Protein AF-A0A1Y4AR57-F1 (afdb_monomer)

Mean predicted aligned error: 3.23 Å

pLDDT: mean 93.11, std 8.62, range [53.78, 97.69]

Solvent-accessible surface area (backbone atoms only — not comparable to full-atom values): 2561 Å² total; per-residue (Å²): 110,65,70,42,76,38,72,55,96,92,36,82,50,23,27,31,61,50,57,41,92,92,45,74,92,44,68,45,68,46,49,42,67,60,49,54,75,70,63,73,117

Secondary structure (DSSP, 8-state):
-TT-EEEETTEEEEEEEEE-SS-TT-EEEEEHHHHHHHH--

Sequence (41 aa):
MSGSPLIQNGKLLGAVTHVFVDDPTKGYGICAETMVEQGGE

Radius of gyration: 11.2 Å; Cα contacts (8 Å, |Δi|>4): 60; chains: 1; bounding box: 21×28×27 Å

Foldseek 3Di:
DAQCFDDDPNDTQFTFHDADPVDRVHGDTDGPVVCCVPVVD

Structure (mmCIF, N/CA/C/O backbone):
data_AF-A0A1Y4AR57-F1
#
_entry.id   AF-A0A1Y4AR57-F1
#
loop_
_atom_site.group_PDB
_atom_site.id
_atom_site.type_symbol
_atom_site.label_atom_id
_atom_site.label_alt_id
_atom_site.label_comp_id
_atom_site.label_asym_id
_atom_site.label_entity_id
_atom_site.label_seq_id
_atom_site.pdbx_PDB_ins_code
_atom_site.Cartn_x
_atom_site.Cartn_y
_atom_site.Cartn_z
_atom_site.occupancy
_atom_site.B_iso_or_equiv
_atom_site.auth_seq_id
_atom_site.auth_comp_id
_atom_site.auth_asym_id
_atom_site.auth_atom_id
_atom_site.pdbx_PDB_model_num
ATOM 1 N N . MET A 1 1 ? -5.905 1.340 -11.702 1.00 74.06 1 MET A N 1
ATOM 2 C CA . MET A 1 1 ? -6.010 0.468 -10.510 1.00 74.06 1 MET A CA 1
ATOM 3 C C . MET A 1 1 ? -5.887 1.239 -9.191 1.00 74.06 1 MET A C 1
ATOM 5 O O . MET A 1 1 ? -5.903 0.606 -8.146 1.00 74.06 1 MET A O 1
ATOM 9 N N . SER A 1 2 ? -5.776 2.579 -9.192 1.00 82.94 2 SER A N 1
ATOM 10 C CA . SER A 1 2 ? -5.797 3.337 -7.932 1.00 82.94 2 SER A CA 1
ATOM 11 C C . SER A 1 2 ? -7.132 3.110 -7.214 1.00 82.94 2 SER A C 1
ATOM 13 O O . SER A 1 2 ? -8.180 3.112 -7.865 1.00 82.94 2 SER A O 1
ATOM 15 N N . GLY A 1 3 ? -7.078 2.827 -5.915 1.00 91.12 3 GLY A N 1
ATOM 16 C CA . GLY A 1 3 ? -8.236 2.471 -5.094 1.00 91.12 3 GLY A CA 1
ATOM 17 C C . GLY A 1 3 ? -8.632 0.989 -5.123 1.00 91.12 3 GLY A C 1
ATOM 18 O O . GLY A 1 3 ? -9.589 0.613 -4.453 1.00 91.12 3 GLY A O 1
ATOM 19 N N . SER A 1 4 ? -7.925 0.121 -5.859 1.00 96.06 4 SER A N 1
ATOM 20 C CA . SER A 1 4 ? -8.193 -1.325 -5.820 1.00 96.06 4 SER A CA 1
ATOM 21 C C . SER A 1 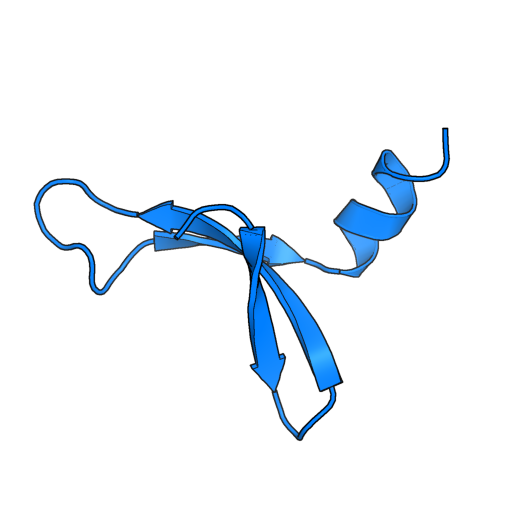4 ? -7.829 -1.921 -4.449 1.00 96.06 4 SER A C 1
ATOM 23 O O . SER A 1 4 ? -6.740 -1.626 -3.949 1.00 96.06 4 SER A O 1
ATOM 25 N N . PRO A 1 5 ? -8.688 -2.764 -3.840 1.00 96.38 5 PRO A N 1
ATOM 26 C CA . PRO A 1 5 ? -8.460 -3.285 -2.496 1.00 96.38 5 PRO A CA 1
ATOM 27 C C . PRO A 1 5 ? -7.349 -4.339 -2.470 1.00 96.38 5 PRO A C 1
ATOM 29 O O . PRO A 1 5 ? -7.294 -5.234 -3.314 1.00 96.38 5 PRO A O 1
ATOM 32 N N . LEU A 1 6 ? -6.498 -4.261 -1.451 1.00 96.69 6 LEU A N 1
ATOM 33 C CA . LEU A 1 6 ? -5.527 -5.291 -1.102 1.00 96.69 6 LEU A CA 1
ATOM 34 C C . LEU A 1 6 ? -6.164 -6.218 -0.067 1.00 96.69 6 LEU A C 1
ATOM 36 O O . LEU A 1 6 ? -6.463 -5.794 1.051 1.00 96.69 6 LEU A O 1
ATOM 40 N N . ILE A 1 7 ? -6.394 -7.476 -0.450 1.00 97.56 7 ILE A N 1
ATOM 41 C CA . ILE A 1 7 ? -7.044 -8.482 0.396 1.00 97.56 7 ILE A CA 1
ATOM 42 C C . ILE A 1 7 ? -6.028 -9.540 0.819 1.00 97.56 7 ILE A C 1
ATOM 44 O O . ILE A 1 7 ? -5.405 -10.180 -0.026 1.00 97.56 7 ILE A O 1
ATOM 48 N N . GLN A 1 8 ? -5.913 -9.775 2.126 1.00 96.25 8 GLN A N 1
ATOM 49 C CA . GLN A 1 8 ? -5.107 -10.856 2.690 1.00 96.25 8 GLN A CA 1
ATOM 50 C C . GLN A 1 8 ? -5.948 -11.649 3.688 1.00 96.25 8 GLN A C 1
ATOM 52 O O . GLN A 1 8 ? -6.584 -11.077 4.571 1.00 96.25 8 GLN A O 1
ATOM 57 N N . ASN A 1 9 ? -5.975 -12.977 3.549 1.00 97.31 9 ASN A N 1
ATOM 58 C CA . ASN A 1 9 ? -6.778 -13.868 4.401 1.00 97.31 9 ASN A CA 1
ATOM 59 C C . ASN A 1 9 ? -8.272 -13.481 4.461 1.00 97.31 9 ASN A C 1
ATOM 61 O O . ASN A 1 9 ? -8.902 -13.570 5.513 1.00 97.31 9 ASN A O 1
ATOM 65 N N . GLY A 1 10 ? -8.826 -12.993 3.347 1.00 97.69 10 GLY A N 1
ATOM 66 C CA . GLY A 1 10 ? -10.220 -12.540 3.267 1.00 97.69 10 GLY A CA 1
ATOM 67 C C . GLY A 1 10 ? -10.515 -11.222 3.993 1.00 97.69 10 GLY A C 1
ATOM 68 O O . GLY A 1 10 ? -11.681 -10.871 4.146 1.00 97.69 10 GLY A O 1
ATOM 69 N N . LYS A 1 11 ? -9.488 -10.489 4.443 1.00 97.06 11 LYS A N 1
ATOM 70 C CA . LYS A 1 11 ? -9.621 -9.195 5.124 1.00 97.06 11 LYS A CA 1
ATOM 71 C C . LYS A 1 11 ? -8.984 -8.077 4.306 1.00 97.06 11 LYS A C 1
ATOM 73 O O . LYS A 1 11 ? -8.006 -8.311 3.595 1.00 97.06 11 LYS A O 1
ATOM 78 N N . LEU A 1 12 ? -9.535 -6.871 4.429 1.00 96.88 12 LEU A N 1
ATOM 79 C CA . LEU A 1 12 ? -8.960 -5.666 3.837 1.00 96.88 12 LEU A CA 1
ATOM 80 C C . LEU A 1 12 ? -7.672 -5.295 4.573 1.00 96.88 12 LEU A C 1
ATOM 82 O O . LEU A 1 12 ? -7.683 -5.128 5.789 1.00 96.88 12 LEU A O 1
ATOM 86 N N . LEU A 1 13 ? -6.587 -5.161 3.819 1.00 97.50 13 LEU A N 1
ATOM 87 C CA . LEU A 1 13 ? -5.289 -4.711 4.315 1.00 97.50 13 LEU A CA 1
ATOM 88 C C . LEU A 1 13 ? -4.984 -3.267 3.891 1.00 97.50 13 LEU A C 1
ATOM 90 O O . LEU A 1 13 ? -4.177 -2.594 4.522 1.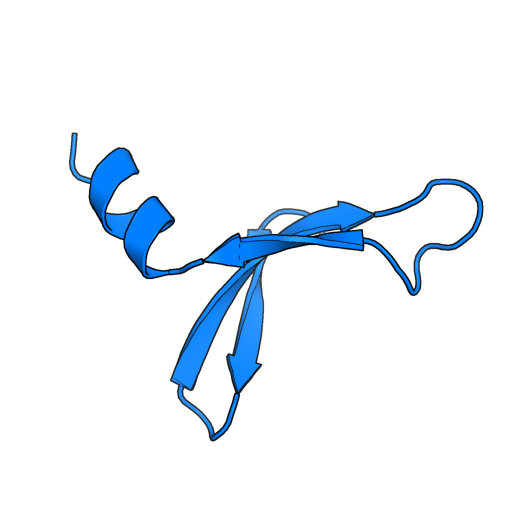00 97.50 13 LEU A O 1
ATOM 94 N N . GLY A 1 14 ? -5.607 -2.790 2.812 1.00 97.38 14 GLY A N 1
ATOM 95 C CA . GLY A 1 14 ? -5.296 -1.489 2.237 1.00 97.38 14 GLY A CA 1
ATOM 96 C C . GLY A 1 14 ? -5.801 -1.324 0.811 1.00 97.38 14 GLY A C 1
ATOM 97 O O . GLY A 1 14 ? -6.644 -2.097 0.350 1.00 97.38 14 GLY A O 1
ATOM 98 N N . ALA A 1 15 ? -5.249 -0.352 0.089 1.00 97.38 15 ALA A N 1
ATOM 99 C CA . ALA A 1 15 ? -5.562 -0.120 -1.319 1.00 97.38 15 ALA A CA 1
ATOM 100 C C . ALA A 1 15 ? -4.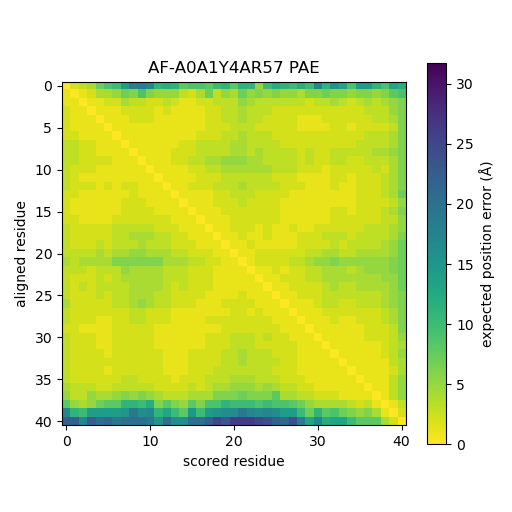320 0.247 -2.140 1.00 97.38 15 ALA A C 1
ATOM 102 O O . ALA A 1 15 ? -3.385 0.861 -1.628 1.00 97.38 15 ALA A O 1
ATOM 103 N N . VAL A 1 16 ? -4.323 -0.103 -3.428 1.00 97.38 16 VAL A N 1
ATOM 104 C CA . VAL A 1 16 ? -3.291 0.318 -4.390 1.00 97.38 16 VAL A CA 1
ATOM 105 C C . VAL A 1 16 ? -3.392 1.824 -4.604 1.00 97.38 16 VAL A C 1
ATOM 107 O O . VAL A 1 16 ? -4.463 2.330 -4.940 1.00 97.38 16 VAL A O 1
ATOM 110 N N . THR A 1 17 ? -2.281 2.543 -4.471 1.00 96.00 17 THR A N 1
ATOM 111 C CA . THR A 1 17 ? -2.242 3.989 -4.732 1.00 96.00 17 THR A CA 1
ATOM 112 C C . THR A 1 17 ? -1.646 4.277 -6.103 1.00 96.00 17 THR A C 1
ATOM 114 O O . THR A 1 17 ? -2.278 4.957 -6.912 1.00 96.00 17 THR A O 1
ATOM 117 N N . HIS A 1 18 ? -0.478 3.699 -6.391 1.00 95.38 18 HIS A N 1
ATOM 118 C CA . HIS A 1 18 ? 0.291 3.916 -7.616 1.00 95.38 18 HIS A CA 1
ATOM 119 C C . HIS A 1 18 ? 1.012 2.631 -8.039 1.00 95.38 18 HIS A C 1
ATOM 121 O O . HIS A 1 18 ? 1.278 1.760 -7.214 1.00 95.38 18 HIS A O 1
ATOM 127 N N . VAL A 1 19 ? 1.360 2.532 -9.318 1.00 95.94 19 VAL A N 1
ATOM 128 C CA . VAL A 1 19 ? 2.187 1.452 -9.881 1.00 95.94 19 VAL A CA 1
ATOM 129 C C . VAL A 1 19 ? 3.368 2.051 -10.634 1.00 95.94 19 VAL A C 1
ATOM 131 O O . VAL A 1 19 ? 3.314 3.223 -11.018 1.00 95.94 19 VAL A O 1
ATOM 134 N N . PHE A 1 20 ? 4.429 1.272 -10.837 1.00 96.12 20 PHE A N 1
ATOM 135 C CA . PHE A 1 20 ? 5.543 1.715 -11.672 1.00 96.12 20 PHE A CA 1
ATOM 136 C C . PHE A 1 20 ? 5.127 1.755 -13.146 1.00 96.12 20 PHE A C 1
ATOM 138 O O . PHE A 1 20 ? 4.370 0.906 -13.617 1.00 96.12 20 PHE A O 1
ATOM 145 N N . VAL A 1 21 ? 5.600 2.772 -13.872 1.00 94.25 21 VAL A N 1
ATOM 146 C CA . VAL A 1 21 ? 5.232 2.999 -15.283 1.00 94.25 21 VAL A CA 1
ATOM 147 C C . VAL A 1 21 ? 5.845 1.933 -16.192 1.00 94.25 21 VAL A C 1
ATOM 149 O O . VAL A 1 21 ? 5.222 1.506 -17.159 1.00 94.25 21 VAL A O 1
ATOM 152 N N . ASP A 1 22 ? 7.060 1.503 -15.869 1.00 96.75 22 ASP A N 1
ATOM 153 C CA . ASP A 1 22 ? 7.848 0.508 -16.590 1.00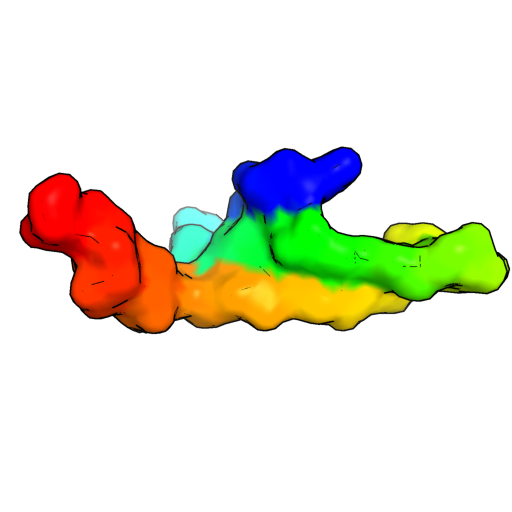 96.75 22 ASP A CA 1
ATOM 154 C C . ASP A 1 22 ? 7.530 -0.941 -16.177 1.00 96.75 22 ASP A C 1
ATOM 156 O O . ASP A 1 22 ? 7.775 -1.860 -16.957 1.00 96.75 22 ASP A O 1
ATOM 160 N N . ASP A 1 23 ? 6.944 -1.154 -14.992 1.00 96.38 23 ASP A N 1
ATOM 161 C CA . ASP A 1 23 ? 6.530 -2.471 -14.489 1.00 96.38 23 ASP A CA 1
ATOM 162 C C . ASP A 1 23 ? 5.236 -2.377 -13.647 1.00 96.38 23 ASP A C 1
ATOM 164 O O . ASP A 1 23 ? 5.294 -2.225 -12.422 1.00 96.38 23 ASP A O 1
ATOM 168 N N . PRO A 1 24 ? 4.042 -2.517 -14.259 1.00 92.19 24 PRO A N 1
ATOM 169 C CA . PRO A 1 24 ? 2.767 -2.374 -13.555 1.00 92.19 24 PRO A CA 1
ATOM 170 C C . PRO A 1 24 ? 2.451 -3.537 -12.601 1.00 92.19 24 PRO A C 1
ATOM 172 O O . PRO A 1 24 ? 1.418 -3.506 -11.928 1.00 92.19 24 PRO A O 1
ATOM 175 N N . THR A 1 25 ? 3.306 -4.567 -12.533 1.00 94.12 25 THR A N 1
ATOM 176 C CA . THR A 1 25 ? 3.182 -5.651 -11.543 1.00 94.12 25 THR A CA 1
ATOM 177 C C . THR A 1 25 ? 3.683 -5.231 -10.162 1.00 94.12 25 THR A C 1
ATOM 179 O O . THR A 1 25 ? 3.390 -5.896 -9.168 1.00 94.12 25 THR A O 1
ATOM 182 N N . LYS A 1 26 ? 4.406 -4.107 -10.087 1.00 95.31 26 LYS A N 1
ATOM 183 C CA . LYS A 1 26 ? 4.917 -3.512 -8.855 1.00 95.31 26 LYS A CA 1
ATOM 184 C C . LYS A 1 26 ? 4.294 -2.144 -8.620 1.00 95.31 26 LYS A C 1
ATOM 186 O O . LYS A 1 26 ? 3.986 -1.391 -9.542 1.00 95.31 26 LYS A O 1
ATOM 191 N N . GLY A 1 27 ? 4.135 -1.803 -7.351 1.00 94.50 27 GLY A N 1
ATOM 192 C CA . GLY A 1 27 ? 3.556 -0.531 -6.970 1.00 94.50 27 GLY A CA 1
ATOM 193 C C . GLY A 1 27 ? 3.538 -0.318 -5.472 1.00 94.50 27 GLY A C 1
ATOM 194 O O . GLY A 1 27 ? 4.143 -1.065 -4.703 1.00 94.50 27 GLY A O 1
ATOM 195 N N . TYR A 1 28 ? 2.808 0.715 -5.083 1.00 95.94 28 TYR A N 1
ATOM 196 C CA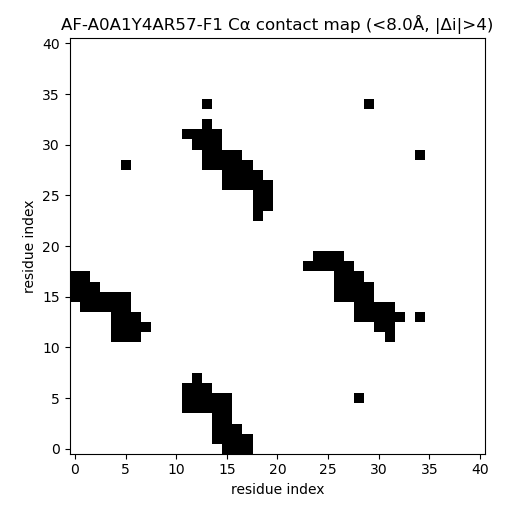 . TYR A 1 28 ? 2.621 1.130 -3.707 1.00 95.94 28 TYR A CA 1
ATOM 197 C C . TYR A 1 28 ? 1.172 0.916 -3.284 1.00 95.94 28 TYR A C 1
ATOM 199 O O . TYR A 1 28 ? 0.232 1.115 -4.061 1.00 95.94 28 TYR A O 1
ATOM 207 N N . GLY A 1 29 ? 1.004 0.546 -2.021 1.00 96.19 29 GLY A N 1
ATOM 208 C CA . GLY A 1 29 ? -0.283 0.518 -1.347 1.00 96.19 29 GLY A CA 1
ATOM 209 C C . GLY A 1 29 ? -0.268 1.415 -0.118 1.00 96.19 29 GLY A C 1
ATOM 210 O O . GLY A 1 29 ? 0.794 1.730 0.416 1.00 96.19 29 GLY A O 1
ATOM 211 N N . ILE A 1 30 ? -1.453 1.820 0.316 1.00 96.62 30 ILE A N 1
ATOM 212 C CA . ILE A 1 30 ? -1.683 2.451 1.617 1.00 96.62 30 ILE A CA 1
ATOM 213 C C . ILE A 1 30 ? -2.339 1.431 2.548 1.00 96.62 30 ILE A C 1
ATOM 215 O O . ILE A 1 30 ? -3.199 0.674 2.097 1.00 96.62 30 ILE A O 1
ATOM 219 N N . CYS A 1 31 ? -1.932 1.398 3.817 1.00 97.44 31 CYS A N 1
ATOM 220 C CA . CYS A 1 31 ? -2.505 0.507 4.826 1.00 97.44 31 CYS A CA 1
ATOM 221 C C . CYS A 1 31 ? -3.911 0.962 5.244 1.00 97.44 31 CYS A C 1
ATOM 223 O O . CYS A 1 31 ? -4.193 2.162 5.300 1.00 97.44 31 CYS A O 1
ATOM 225 N N . ALA A 1 32 ? -4.785 0.006 5.565 1.00 96.25 32 ALA A N 1
ATOM 226 C CA . ALA A 1 32 ? -6.160 0.279 5.978 1.00 96.25 32 ALA A CA 1
ATOM 227 C C . ALA A 1 32 ? -6.235 1.156 7.241 1.00 96.25 32 ALA A C 1
ATOM 229 O O . ALA A 1 32 ? -7.133 1.985 7.348 1.00 96.25 32 ALA A O 1
ATOM 230 N N . GLU A 1 33 ? -5.274 1.031 8.157 1.00 96.38 33 GLU A N 1
ATOM 231 C CA . GLU A 1 33 ? -5.161 1.863 9.358 1.00 96.38 33 GLU A CA 1
ATOM 232 C C . GLU A 1 33 ? -5.018 3.345 8.991 1.00 96.38 33 GLU A C 1
ATOM 234 O O . GLU A 1 33 ? -5.820 4.171 9.419 1.00 96.38 33 GLU A O 1
ATOM 239 N N . THR A 1 34 ? -4.073 3.671 8.106 1.00 96.56 34 THR A N 1
ATOM 240 C CA . THR A 1 34 ? -3.865 5.045 7.630 1.00 96.56 34 THR A CA 1
ATOM 241 C C . THR A 1 34 ? -5.081 5.569 6.865 1.00 96.56 34 THR A C 1
ATOM 243 O O . THR A 1 34 ? -5.414 6.746 6.969 1.00 96.56 34 THR A O 1
ATOM 246 N N . MET A 1 35 ? -5.779 4.713 6.110 1.00 95.06 35 MET A N 1
ATOM 247 C CA . MET A 1 35 ? -7.012 5.108 5.417 1.00 95.06 35 MET A CA 1
ATOM 248 C C . MET A 1 35 ? -8.115 5.520 6.399 1.00 95.06 35 MET A C 1
ATOM 250 O O . MET A 1 35 ? -8.839 6.468 6.118 1.00 95.06 35 MET A O 1
ATOM 254 N N . VAL A 1 36 ? -8.245 4.828 7.536 1.00 95.44 36 VAL A N 1
ATOM 255 C CA . VAL A 1 36 ? -9.221 5.174 8.583 1.00 95.44 36 VAL A CA 1
ATOM 256 C C . VAL A 1 36 ? -8.827 6.465 9.293 1.00 95.44 36 VAL A C 1
ATOM 258 O O . VAL A 1 36 ? -9.679 7.323 9.496 1.00 95.44 36 VAL A O 1
ATOM 261 N N . GLU A 1 37 ? -7.546 6.626 9.631 1.00 95.94 37 GLU A N 1
ATOM 262 C CA . GLU A 1 37 ? -7.033 7.837 10.284 1.00 95.94 37 GLU A CA 1
ATOM 263 C C . GLU A 1 37 ? -7.246 9.098 9.438 1.00 95.94 37 GLU A C 1
ATOM 265 O O . GLU A 1 37 ? -7.545 10.152 9.986 1.00 95.94 37 GLU A O 1
ATOM 270 N N . GLN A 1 38 ? -7.100 8.993 8.114 1.00 92.31 38 GLN A N 1
ATOM 271 C CA . GLN A 1 38 ? -7.192 10.130 7.190 1.00 92.31 38 GLN A CA 1
ATOM 272 C C . GLN A 1 38 ? -8.586 10.309 6.565 1.00 92.31 38 GLN A C 1
ATOM 274 O O . GLN A 1 38 ? -8.915 11.394 6.105 1.00 92.31 38 GLN A O 1
ATOM 279 N N . GLY A 1 39 ? -9.394 9.248 6.482 1.00 83.62 39 GLY A N 1
ATOM 280 C CA . GLY A 1 39 ? -10.704 9.263 5.816 1.00 83.62 39 GLY A CA 1
ATOM 281 C C . GLY A 1 39 ? -11.886 9.589 6.730 1.00 83.62 39 GLY A C 1
ATOM 282 O O . GLY A 1 39 ? -13.015 9.621 6.250 1.00 83.62 39 GLY A O 1
ATOM 283 N N . GLY A 1 40 ? -11.643 9.760 8.031 1.00 69.25 40 GLY A N 1
ATOM 284 C CA . GLY A 1 40 ? -12.659 10.043 9.049 1.00 69.25 40 GLY A CA 1
ATOM 285 C C . GLY A 1 40 ? -12.931 11.527 9.318 1.00 69.25 40 GLY A C 1
ATOM 286 O O . GLY A 1 40 ? -13.540 11.821 10.346 1.00 69.25 40 GLY A O 1
ATOM 287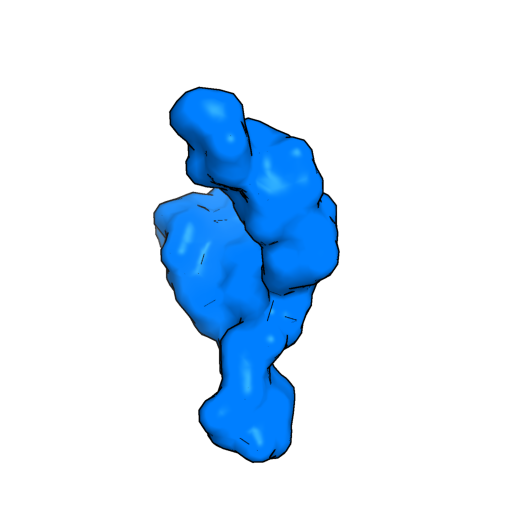 N N . GLU A 1 41 ? -12.471 12.435 8.453 1.00 53.78 41 GLU A N 1
ATOM 288 C CA . GLU A 1 41 ? -12.852 13.860 8.483 1.00 53.78 41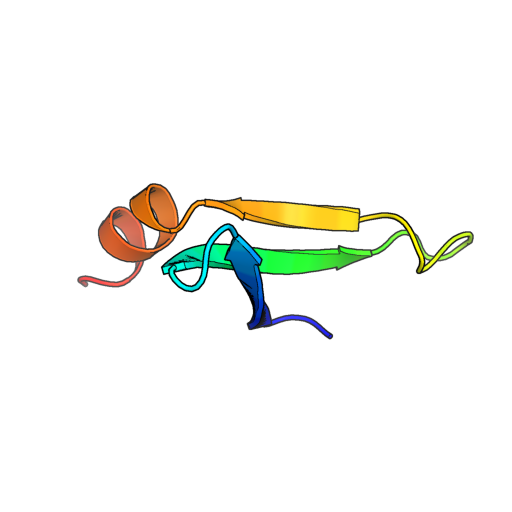 GLU A CA 1
ATOM 289 C C . GLU A 1 41 ? -14.224 14.116 7.840 1.00 53.78 41 GLU A C 1
ATOM 291 O O . GLU A 1 41 ? -14.505 13.543 6.760 1.00 53.78 41 GLU A O 1
#

Nearest PDB structures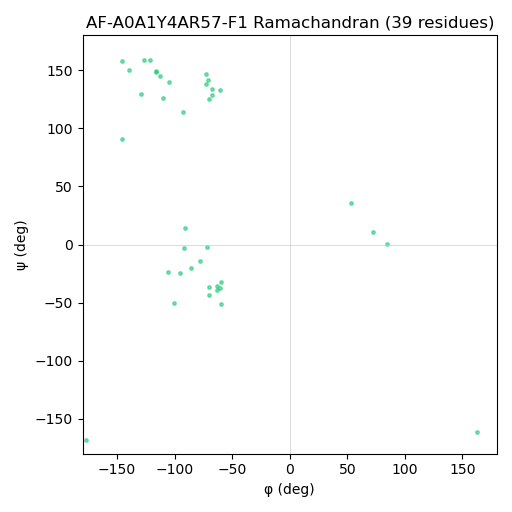 (foldseek):
  3lt3-assembly3_A  TM=8.002E-01  e=3.987E-01  Mycobacterium tuberculosis H37Rv
  3k6y-assembly1_A  TM=7.410E-01  e=3.481E-01  Mycobacterium tuberculosis
  4gaw-assembly7_G  TM=6.874E-01  e=2.845E+00  Homo sapiens
  4gaw-assembl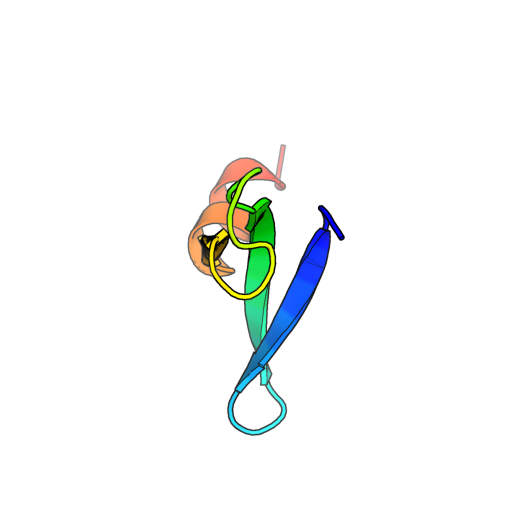y8_H  TM=6.987E-01  e=9.634E+00  Homo sapiens
  3h7t-assembly2_B  TM=4.803E-01  e=4.272E+00  Sarcoptes scabiei